Protein AF-A0ABD5GH99-F1 (afdb_monomer)

Solvent-accessible surface area (backbone atoms only — not comparable to full-atom values): 6311 Å² total; per-residue (Å²): 115,36,52,36,40,39,35,44,30,39,68,34,36,49,36,41,77,55,49,28,40,33,39,29,38,34,40,27,30,25,68,88,78,69,45,71,29,64,26,46,31,43,36,43,30,48,23,50,22,44,70,44,68,75,35,46,30,70,76,46,75,52,70,46,61,67,90,61,56,43,76,55,44,51,40,65,29,35,38,22,26,38,32,38,29,86,96,70,20,39,46,53,25,72,18,37,34,46,14,88,56,57,73,44,82,32,75,67,64,88,74,72,88,33,65,56,34,28,22,60,45,27,47,30,38,34,39,112

Mean predicted aligned error: 7.76 Å

Foldseek 3Di:
DWKKKKKKWFQKWDDDAFKIKGWIKMWIATPVVRDIDIWIKIKIATHDADIDHTFMADIDMDDDDPPDDNPNQFFKWKFFFWAQADVHGIATAQWIGGHVDDTGHGHHDPPSVGGRGDHRIMMMGIDD

Structure (mmCIF, N/CA/C/O backbone):
data_AF-A0ABD5GH99-F1
#
_entry.id   AF-A0ABD5GH99-F1
#
loop_
_atom_site.group_PDB
_atom_site.id
_atom_site.type_symbol
_atom_site.label_atom_id
_atom_site.label_alt_id
_atom_site.label_comp_id
_atom_site.label_asym_id
_atom_site.label_entity_id
_atom_site.label_seq_id
_atom_site.pdbx_PDB_ins_code
_atom_site.Cartn_x
_atom_site.Cartn_y
_atom_site.Cartn_z
_atom_site.occupancy
_atom_site.B_iso_or_equiv
_atom_site.auth_seq_id
_atom_site.auth_comp_id
_atom_site.auth_asym_id
_atom_site.auth_atom_id
_atom_site.pdbx_PDB_model_num
ATOM 1 N N . MET A 1 1 ? -18.505 2.420 11.503 1.00 84.88 1 MET A N 1
ATOM 2 C CA . MET A 1 1 ? -17.430 2.645 10.520 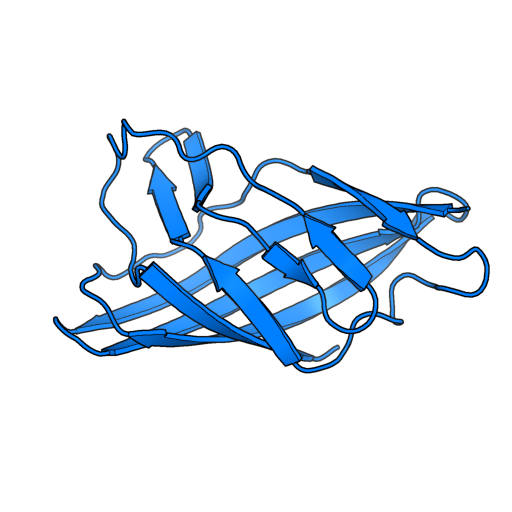1.00 84.88 1 MET A CA 1
ATOM 3 C C . MET A 1 1 ? -16.091 2.635 11.242 1.00 84.88 1 MET A C 1
ATOM 5 O O . MET A 1 1 ? -15.960 3.305 12.265 1.00 84.88 1 MET A O 1
ATOM 9 N N . LYS A 1 2 ? -15.100 1.923 10.696 1.00 90.38 2 LYS A N 1
ATOM 10 C CA . LYS A 1 2 ? -13.760 1.742 11.272 1.00 90.38 2 LYS A CA 1
ATOM 11 C C . LYS A 1 2 ? -12.694 2.408 10.407 1.00 90.38 2 LYS A C 1
ATOM 13 O O . LYS A 1 2 ? -12.806 2.419 9.185 1.00 90.38 2 LYS A O 1
ATOM 18 N N . VAL A 1 3 ? -11.652 2.948 11.041 1.00 91.81 3 VAL A N 1
ATOM 19 C CA . VAL A 1 3 ? -10.508 3.567 10.357 1.00 91.81 3 VAL A CA 1
ATOM 20 C C . VAL A 1 3 ? -9.347 2.578 10.250 1.00 91.81 3 VAL A C 1
ATOM 22 O O . VAL A 1 3 ? -8.997 1.890 11.211 1.00 91.81 3 VAL A O 1
ATOM 25 N N . PHE A 1 4 ? -8.729 2.546 9.075 1.00 92.00 4 PHE A N 1
ATOM 26 C CA . PHE A 1 4 ? -7.546 1.753 8.775 1.00 92.00 4 PHE A CA 1
ATOM 27 C C . PHE A 1 4 ? -6.402 2.661 8.327 1.00 92.00 4 PHE A C 1
ATOM 29 O O . PHE A 1 4 ? -6.610 3.633 7.600 1.00 92.00 4 PHE A O 1
ATOM 36 N N . GLU A 1 5 ? -5.189 2.334 8.759 1.00 91.69 5 GLU A N 1
ATOM 37 C CA . GLU A 1 5 ? -3.940 2.958 8.320 1.00 91.69 5 GLU A CA 1
ATOM 38 C C . GLU A 1 5 ? -3.191 2.006 7.391 1.00 91.69 5 GLU A C 1
ATOM 40 O O . GLU A 1 5 ? -3.030 0.829 7.716 1.00 91.69 5 GLU A O 1
ATOM 45 N N . VAL A 1 6 ? -2.700 2.516 6.261 1.00 87.94 6 VAL A N 1
ATOM 46 C CA . VAL A 1 6 ? -1.908 1.739 5.305 1.00 87.94 6 VAL A CA 1
ATOM 47 C C . VAL A 1 6 ? -0.568 2.402 5.056 1.00 87.94 6 VAL A C 1
ATOM 49 O O . VAL A 1 6 ? -0.489 3.605 4.812 1.00 87.94 6 VAL A O 1
ATOM 52 N N . THR A 1 7 ? 0.480 1.587 5.061 1.00 88.31 7 THR A N 1
ATOM 53 C CA . THR A 1 7 ? 1.821 1.970 4.617 1.00 88.31 7 THR A CA 1
ATOM 54 C C . THR A 1 7 ? 2.295 0.964 3.577 1.00 88.31 7 THR A C 1
ATOM 56 O O . THR A 1 7 ? 2.210 -0.238 3.824 1.00 88.31 7 THR A O 1
ATOM 59 N N . ILE A 1 8 ? 2.801 1.433 2.435 1.00 85.50 8 ILE A N 1
ATOM 60 C CA . ILE A 1 8 ? 3.287 0.578 1.345 1.00 85.50 8 ILE A CA 1
ATOM 61 C C . ILE A 1 8 ? 4.794 0.771 1.183 1.00 85.50 8 ILE A C 1
ATOM 63 O O . ILE A 1 8 ? 5.281 1.897 1.130 1.00 85.50 8 ILE A O 1
ATOM 67 N N . THR A 1 9 ? 5.537 -0.323 1.070 1.00 84.88 9 THR A N 1
ATOM 68 C CA . THR A 1 9 ? 6.983 -0.328 0.839 1.00 84.88 9 THR A CA 1
ATOM 69 C C . THR A 1 9 ? 7.311 -1.136 -0.40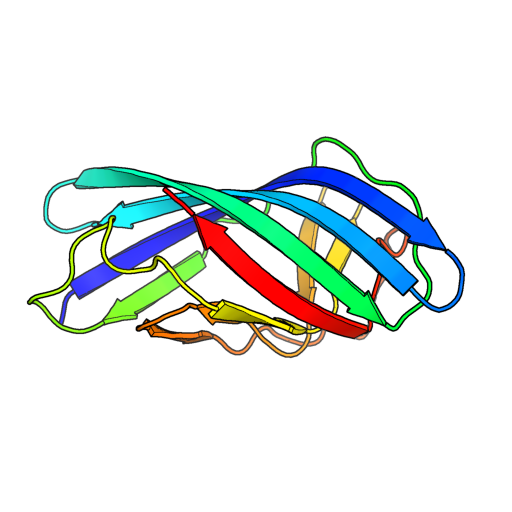6 1.00 84.88 9 THR A C 1
ATOM 71 O O . THR A 1 9 ? 6.905 -2.289 -0.533 1.00 84.88 9 THR A O 1
ATOM 74 N N . VAL A 1 10 ? 8.104 -0.567 -1.308 1.00 77.38 10 VAL A N 1
ATOM 75 C CA . VAL A 1 10 ? 8.620 -1.272 -2.485 1.00 77.38 10 VAL A CA 1
ATOM 76 C C . VAL A 1 10 ? 9.687 -2.272 -2.040 1.00 77.38 10 VAL A C 1
ATOM 78 O O . VAL A 1 10 ? 10.777 -1.882 -1.613 1.00 77.38 10 VAL A O 1
ATOM 81 N N . GLY A 1 11 ? 9.373 -3.565 -2.147 1.00 67.38 11 GLY A N 1
ATOM 82 C CA . GLY A 1 11 ? 10.329 -4.655 -1.944 1.00 67.38 11 GLY A CA 1
ATOM 83 C C . GLY A 1 11 ? 11.265 -4.813 -3.143 1.00 67.38 11 GLY A C 1
ATOM 84 O O . GLY A 1 11 ? 12.460 -5.020 -2.965 1.00 67.38 11 GLY A O 1
ATOM 85 N N . GLY A 1 12 ? 10.735 -4.626 -4.353 1.00 68.00 12 GLY A N 1
ATOM 86 C CA . GLY A 1 12 ? 11.484 -4.522 -5.604 1.00 68.00 12 GLY A CA 1
ATOM 87 C C . GLY A 1 12 ? 10.540 -4.370 -6.797 1.00 68.00 12 GLY A C 1
ATOM 88 O O . GLY A 1 12 ? 9.474 -4.986 -6.821 1.00 68.00 12 GLY A O 1
ATOM 89 N N . ALA A 1 13 ? 10.912 -3.550 -7.778 1.00 65.19 13 ALA A N 1
ATOM 90 C CA . ALA A 1 13 ? 10.151 -3.368 -9.016 1.00 65.19 13 ALA A CA 1
ATOM 91 C C . ALA A 1 13 ? 11.080 -3.408 -10.230 1.00 65.19 13 ALA A C 1
ATOM 93 O O . ALA A 1 13 ? 12.194 -2.884 -10.169 1.00 65.19 13 ALA A O 1
ATOM 94 N N . VAL A 1 14 ? 10.615 -4.009 -11.327 1.00 63.72 14 VAL A N 1
ATOM 95 C CA . VAL A 1 14 ? 11.323 -4.051 -12.612 1.00 63.72 14 VAL A CA 1
ATOM 96 C C . VAL A 1 14 ? 10.330 -3.735 -13.729 1.00 63.72 14 VAL A C 1
ATOM 98 O O . VAL A 1 14 ? 9.264 -4.342 -13.821 1.00 63.72 14 VAL A O 1
ATOM 101 N N . GLY A 1 15 ? 10.683 -2.780 -14.585 1.00 60.47 15 GLY A N 1
ATOM 102 C CA . GLY A 1 15 ? 9.900 -2.401 -15.758 1.00 60.47 15 GLY A CA 1
ATOM 103 C C . GLY A 1 15 ? 10.719 -2.481 -17.041 1.00 60.47 15 GLY A C 1
ATOM 104 O O . GLY A 1 15 ? 11.934 -2.282 -17.038 1.00 60.47 15 GLY A O 1
ATOM 105 N N . HIS A 1 16 ? 10.042 -2.778 -18.145 1.00 57.91 16 HIS A N 1
ATOM 106 C CA . HIS 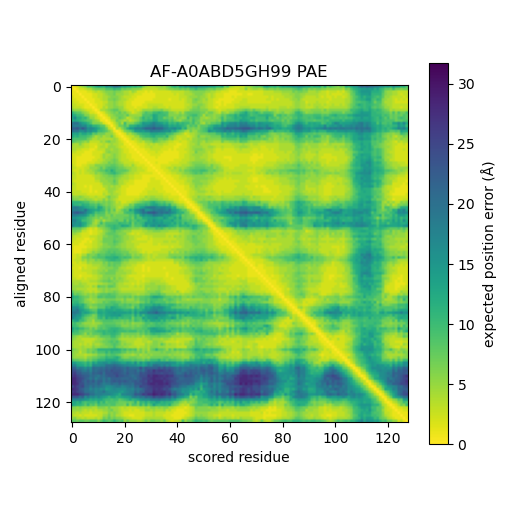A 1 16 ? 10.510 -2.519 -19.505 1.00 57.91 16 HIS A CA 1
ATOM 107 C C . HIS A 1 16 ? 9.456 -1.657 -20.206 1.00 57.91 16 HIS A C 1
ATOM 109 O O . HIS A 1 16 ? 8.304 -1.699 -19.802 1.00 57.91 16 HIS A O 1
ATOM 115 N N . ILE A 1 17 ? 9.840 -0.904 -21.245 1.00 56.31 17 ILE A N 1
ATOM 116 C CA . ILE A 1 17 ? 9.107 0.183 -21.949 1.00 56.31 17 ILE A CA 1
ATOM 117 C C . ILE A 1 17 ? 7.562 0.103 -21.952 1.00 56.31 17 ILE A C 1
ATOM 119 O O . ILE A 1 17 ? 6.899 1.133 -21.929 1.00 56.31 17 ILE A O 1
ATOM 123 N N . ILE A 1 18 ? 6.970 -1.089 -22.006 1.00 59.44 18 ILE A N 1
ATOM 124 C CA . ILE A 1 18 ? 5.519 -1.269 -22.086 1.00 59.44 18 ILE A CA 1
ATOM 125 C C . ILE A 1 18 ? 4.967 -2.134 -20.949 1.00 59.44 18 ILE A C 1
ATOM 127 O O . ILE A 1 18 ? 3.788 -2.014 -20.657 1.00 59.44 18 ILE A O 1
ATOM 131 N N . ILE A 1 19 ? 5.751 -2.993 -20.296 1.00 66.56 19 ILE A N 1
ATOM 132 C CA . ILE A 1 19 ? 5.241 -3.945 -19.296 1.00 66.56 19 ILE A CA 1
ATOM 133 C C . ILE A 1 19 ? 6.194 -3.980 -18.107 1.00 66.56 19 ILE A C 1
ATOM 135 O O . ILE A 1 19 ? 7.407 -4.141 -18.265 1.00 66.56 19 ILE A O 1
ATOM 139 N N . GLY A 1 20 ? 5.632 -3.865 -16.909 1.00 70.38 20 GLY A N 1
ATOM 140 C CA . GLY A 1 20 ? 6.377 -3.932 -15.662 1.00 70.38 20 GLY A CA 1
ATOM 141 C C . GLY A 1 20 ? 5.680 -4.787 -14.619 1.00 70.38 20 GLY A C 1
ATOM 142 O O . GLY A 1 20 ? 4.470 -5.026 -14.673 1.00 70.38 20 GLY A O 1
ATOM 143 N N . GLY A 1 21 ? 6.472 -5.245 -13.658 1.00 73.88 21 GLY A N 1
ATOM 144 C CA . GLY A 1 21 ? 5.990 -5.964 -12.495 1.00 73.88 21 GLY A CA 1
ATOM 145 C C . GLY A 1 21 ? 6.782 -5.602 -11.246 1.00 73.88 21 GLY A C 1
ATOM 146 O O . GLY A 1 21 ? 7.923 -5.139 -11.306 1.00 73.88 21 GLY A O 1
ATOM 147 N N . GLY A 1 22 ? 6.168 -5.806 -10.090 1.00 78.50 22 GLY A N 1
ATOM 148 C CA . GLY A 1 22 ? 6.793 -5.482 -8.816 1.00 78.50 22 GLY A CA 1
ATOM 149 C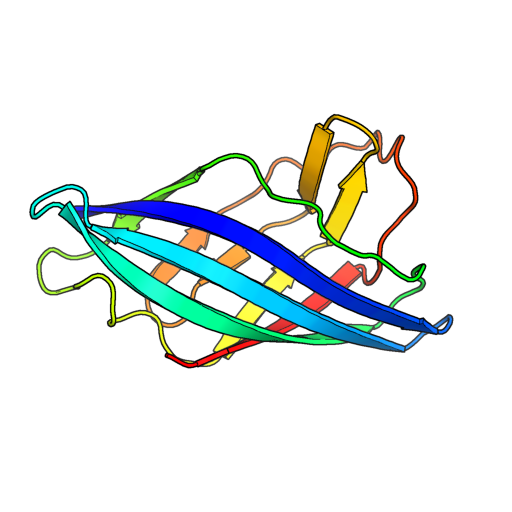 C . GLY A 1 22 ? 6.184 -6.247 -7.657 1.00 78.50 22 GLY A C 1
ATOM 150 O O . GLY A 1 22 ? 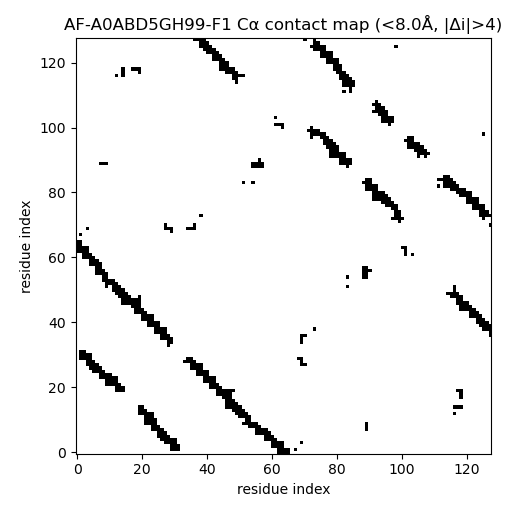5.063 -6.750 -7.740 1.00 78.50 22 GLY A O 1
ATOM 151 N N . ILE A 1 23 ? 6.955 -6.335 -6.579 1.00 82.25 23 ILE A N 1
ATOM 152 C CA . ILE A 1 23 ? 6.527 -6.911 -5.309 1.00 82.25 23 ILE A CA 1
ATOM 153 C C . ILE A 1 23 ? 6.681 -5.844 -4.240 1.00 82.25 23 ILE A C 1
ATOM 155 O O . ILE A 1 23 ? 7.791 -5.373 -3.956 1.00 82.25 23 ILE A O 1
ATOM 159 N N . PHE A 1 24 ? 5.555 -5.425 -3.676 1.00 85.31 24 PHE A N 1
ATOM 160 C CA . PHE A 1 24 ? 5.500 -4.446 -2.598 1.00 85.31 24 PHE A CA 1
ATOM 161 C C . PHE A 1 24 ? 5.002 -5.132 -1.327 1.00 85.31 24 PHE A C 1
ATOM 163 O O . PHE A 1 24 ? 4.355 -6.174 -1.379 1.00 85.31 24 PHE A O 1
ATOM 170 N N . ASN A 1 25 ? 5.275 -4.525 -0.182 1.00 88.69 25 ASN A N 1
ATOM 171 C CA . ASN A 1 25 ? 4.710 -4.917 1.098 1.00 88.69 25 ASN A CA 1
ATOM 172 C C . ASN A 1 25 ? 3.733 -3.832 1.539 1.00 88.69 25 ASN A C 1
ATOM 174 O O . ASN A 1 25 ? 4.096 -2.658 1.528 1.00 88.69 25 ASN A O 1
ATOM 178 N N . ALA A 1 26 ? 2.529 -4.205 1.956 1.00 89.19 26 ALA A N 1
ATOM 179 C CA . ALA A 1 26 ? 1.585 -3.283 2.569 1.00 89.19 26 ALA A CA 1
ATOM 180 C C . ALA A 1 26 ? 1.298 -3.682 4.010 1.00 89.19 26 ALA A C 1
ATOM 182 O O . ALA A 1 26 ? 0.983 -4.827 4.318 1.00 89.19 26 ALA A O 1
ATOM 183 N N . LYS A 1 27 ? 1.392 -2.708 4.906 1.00 93.19 27 LYS A N 1
ATOM 184 C CA . LYS A 1 27 ? 1.020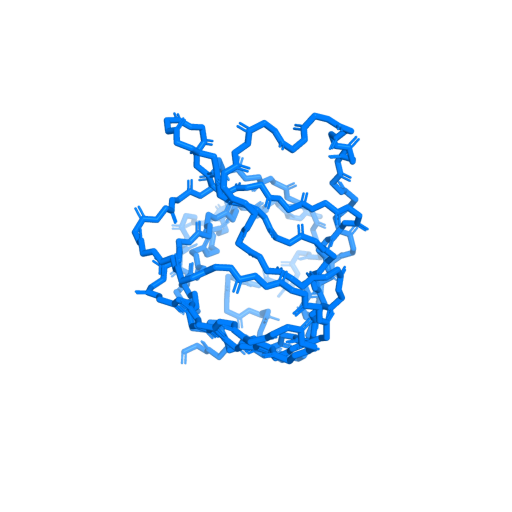 -2.843 6.307 1.00 93.19 27 LYS A CA 1
ATOM 185 C C . LYS A 1 27 ? -0.346 -2.208 6.488 1.00 93.19 27 LYS A C 1
ATOM 187 O O . LYS A 1 27 ? -0.445 -0.993 6.359 1.00 93.19 27 LYS A O 1
ATOM 192 N N . VAL A 1 28 ? -1.362 -3.007 6.805 1.00 92.94 28 VAL A N 1
ATOM 193 C CA . VAL A 1 28 ? -2.707 -2.516 7.133 1.00 92.94 28 VAL A CA 1
ATOM 194 C C . VAL A 1 28 ? -2.910 -2.626 8.634 1.00 92.94 28 VAL A C 1
ATOM 196 O O . VAL A 1 28 ? -2.843 -3.717 9.202 1.00 92.94 28 VAL A O 1
ATOM 199 N N . ARG A 1 29 ? -3.154 -1.494 9.286 1.00 95.69 29 ARG A N 1
ATOM 200 C CA . ARG A 1 29 ? -3.414 -1.407 10.719 1.00 95.69 29 ARG A CA 1
ATOM 201 C C . ARG A 1 29 ? -4.853 -0.987 10.955 1.00 95.69 29 ARG A C 1
ATOM 203 O O . ARG A 1 29 ? -5.291 0.057 10.486 1.00 95.69 29 ARG A O 1
ATOM 210 N N . ASP A 1 30 ? -5.553 -1.793 11.731 1.00 94.69 30 ASP A N 1
ATOM 211 C CA . ASP A 1 30 ? -6.850 -1.469 12.300 1.00 94.69 30 ASP A CA 1
ATOM 212 C C . ASP A 1 30 ? -6.645 -0.547 13.510 1.00 94.69 30 ASP A C 1
ATOM 214 O O . ASP A 1 30 ? -6.001 -0.922 14.495 1.00 94.69 30 ASP A O 1
ATOM 218 N N . THR A 1 31 ? -7.151 0.688 13.440 1.00 93.06 31 THR A N 1
ATOM 219 C CA . THR A 1 31 ? -6.906 1.666 14.508 1.00 93.06 31 THR A CA 1
ATOM 220 C C . THR A 1 31 ? -7.755 1.417 15.751 1.00 93.06 31 THR A C 1
ATOM 222 O O . THR A 1 31 ? -7.450 1.987 16.795 1.00 93.06 31 THR A O 1
ATOM 225 N N . SER A 1 32 ? -8.811 0.597 15.677 1.00 92.00 32 SER A N 1
ATOM 226 C CA . SER A 1 32 ? -9.718 0.387 16.813 1.00 92.00 32 SER A CA 1
ATOM 227 C C . SER A 1 32 ? -9.173 -0.625 17.821 1.00 92.00 32 SER A C 1
ATOM 229 O O . SER A 1 32 ? -9.467 -0.529 19.008 1.00 92.00 32 SER A O 1
ATOM 231 N N . ASN A 1 33 ? -8.404 -1.609 17.354 1.00 92.19 33 ASN A N 1
ATOM 232 C CA . ASN A 1 33 ? -7.832 -2.683 18.179 1.00 92.19 33 ASN A CA 1
ATOM 233 C C . ASN A 1 33 ? -6.307 -2.799 18.037 1.00 92.19 33 ASN A C 1
ATOM 235 O O . ASN A 1 33 ? -5.696 -3.687 18.628 1.00 92.19 33 ASN A O 1
ATOM 239 N N . ASN A 1 34 ? -5.694 -1.909 17.254 1.00 91.69 34 ASN A N 1
ATOM 240 C CA . ASN A 1 34 ? -4.261 -1.855 16.995 1.00 91.69 34 ASN A CA 1
ATOM 241 C C . ASN A 1 34 ? -3.678 -3.092 16.281 1.00 91.69 34 ASN A C 1
ATOM 243 O O . ASN A 1 34 ? -2.454 -3.235 16.188 1.00 91.69 34 ASN A O 1
ATOM 247 N N . ARG A 1 35 ? -4.525 -3.990 15.764 1.00 94.88 35 ARG A N 1
ATOM 248 C CA . ARG A 1 35 ? -4.082 -5.180 15.040 1.00 94.88 35 ARG A CA 1
ATOM 249 C C . ARG A 1 35 ? -3.533 -4.774 13.679 1.00 94.88 35 ARG A C 1
ATOM 251 O O . ARG A 1 35 ? -4.065 -3.899 12.999 1.00 94.88 35 ARG A O 1
ATOM 258 N N . THR A 1 36 ? -2.431 -5.405 13.301 1.00 95.56 36 THR A N 1
ATOM 259 C CA . THR A 1 36 ? -1.759 -5.159 12.029 1.00 95.56 36 THR A CA 1
ATOM 260 C C . THR A 1 36 ? -1.691 -6.451 11.236 1.00 95.56 36 THR A C 1
ATOM 262 O O . THR A 1 36 ? -1.318 -7.487 11.784 1.00 95.56 36 THR A O 1
ATOM 265 N N . SER A 1 37 ? -1.979 -6.353 9.944 1.00 96.19 37 SER A N 1
ATOM 266 C CA . SER A 1 37 ? -1.747 -7.402 8.959 1.00 96.19 37 SER A CA 1
ATOM 267 C C . SER A 1 37 ? -0.729 -6.921 7.930 1.00 96.19 37 SER A C 1
ATOM 269 O O . SER A 1 37 ? -0.725 -5.746 7.546 1.00 96.19 37 SER A O 1
ATOM 271 N N . LEU A 1 38 ? 0.157 -7.820 7.514 1.00 95.38 38 LEU A N 1
ATOM 272 C CA . LEU A 1 38 ? 1.147 -7.572 6.473 1.00 95.38 38 LEU A CA 1
ATOM 273 C C . LEU A 1 38 ? 0.689 -8.294 5.214 1.00 95.38 38 LEU A C 1
ATOM 275 O O . LEU A 1 38 ? 0.335 -9.460 5.284 1.00 95.38 38 LEU A O 1
ATOM 279 N N . TYR A 1 39 ? 0.699 -7.589 4.094 1.00 91.50 39 TYR A N 1
ATOM 280 C CA . TYR A 1 39 ? 0.344 -8.123 2.792 1.00 91.50 39 TYR A CA 1
ATOM 281 C C . TYR A 1 39 ? 1.541 -8.036 1.864 1.00 91.50 39 TYR A C 1
ATOM 283 O O . TYR A 1 39 ? 2.235 -7.016 1.825 1.00 91.50 39 TYR A O 1
ATOM 291 N N . THR A 1 40 ? 1.714 -9.067 1.051 1.00 92.31 40 THR A N 1
ATOM 292 C CA . THR A 1 40 ? 2.516 -9.004 -0.165 1.00 92.31 40 THR A CA 1
ATOM 293 C C . THR A 1 40 ? 1.614 -8.562 -1.314 1.00 92.31 40 THR A C 1
ATOM 295 O O . THR A 1 40 ? 0.600 -9.197 -1.608 1.00 92.31 40 THR A O 1
ATOM 298 N N . ILE A 1 41 ? 1.978 -7.466 -1.973 1.00 88.06 41 ILE A N 1
ATOM 299 C CA . ILE A 1 41 ? 1.293 -6.962 -3.159 1.00 88.06 41 ILE A CA 1
ATOM 300 C C . ILE A 1 41 ? 2.105 -7.349 -4.387 1.00 88.06 41 ILE A C 1
ATOM 302 O O . ILE A 1 41 ? 3.198 -6.828 -4.615 1.00 88.06 41 ILE A O 1
ATOM 306 N N . TYR A 1 42 ? 1.533 -8.219 -5.210 1.00 86.44 42 TYR A N 1
ATOM 307 C CA . TYR A 1 42 ? 2.035 -8.494 -6.550 1.00 86.44 42 TYR A CA 1
ATOM 308 C C . TYR A 1 42 ? 1.425 -7.502 -7.524 1.00 86.44 42 TYR A C 1
ATOM 310 O O . TYR A 1 42 ? 0.205 -7.329 -7.552 1.00 86.44 42 TYR A O 1
ATOM 318 N N . MET A 1 43 ? 2.264 -6.871 -8.331 1.00 81.88 43 MET A N 1
ATOM 319 C CA . MET A 1 43 ? 1.842 -5.893 -9.320 1.00 81.88 43 MET A CA 1
ATOM 320 C C . MET A 1 43 ? 2.239 -6.336 -10.713 1.00 81.88 43 MET A C 1
ATOM 322 O O . MET A 1 43 ? 3.366 -6.785 -10.929 1.00 81.88 43 MET A O 1
ATOM 326 N N . ALA A 1 44 ? 1.321 -6.144 -11.651 1.00 80.62 44 ALA A N 1
ATOM 327 C CA . ALA A 1 44 ? 1.585 -6.234 -13.074 1.00 80.62 44 ALA A CA 1
ATOM 328 C C . ALA A 1 44 ? 0.831 -5.110 -13.784 1.00 80.62 44 ALA A C 1
ATOM 330 O O . ALA A 1 44 ? -0.335 -4.840 -13.475 1.00 80.62 44 ALA A O 1
ATOM 331 N N . GLY A 1 45 ? 1.467 -4.465 -14.753 1.00 74.88 45 GLY A N 1
ATOM 332 C CA . GLY A 1 45 ? 0.779 -3.455 -15.540 1.00 74.88 45 GLY A CA 1
ATOM 333 C C . GLY A 1 45 ? 1.562 -2.951 -16.741 1.00 74.88 45 GLY A C 1
ATOM 334 O O . GLY A 1 45 ? 2.666 -3.418 -17.029 1.00 74.88 45 GLY A O 1
ATOM 335 N N . ILE A 1 46 ? 0.935 -2.011 -17.453 1.00 68.00 46 ILE A N 1
ATOM 336 C CA . ILE A 1 46 ? 1.427 -1.454 -18.719 1.00 68.00 46 ILE A CA 1
ATOM 337 C C . ILE A 1 46 ? 1.964 -0.015 -18.574 1.00 68.00 46 ILE A C 1
ATOM 339 O O . ILE A 1 46 ? 1.255 0.882 -18.108 1.00 68.00 46 ILE A O 1
ATOM 343 N N . GLY A 1 47 ? 3.223 0.199 -18.962 1.00 62.75 47 GLY A N 1
ATOM 344 C CA . GLY A 1 47 ? 3.897 1.499 -19.030 1.00 62.75 47 GLY A CA 1
ATOM 345 C C . GLY A 1 47 ? 5.421 1.408 -18.894 1.00 62.75 47 GLY A C 1
ATOM 346 O O . GLY A 1 47 ? 5.970 0.344 -18.616 1.00 62.75 47 GLY A O 1
ATOM 347 N N . VAL A 1 48 ? 6.100 2.538 -19.098 1.00 53.81 48 VAL A N 1
ATOM 348 C CA . VAL A 1 48 ? 7.557 2.655 -18.945 1.00 53.81 48 VAL A CA 1
ATOM 349 C C . VAL A 1 48 ? 7.877 2.769 -17.463 1.00 53.81 48 VAL A C 1
ATOM 351 O O . VAL A 1 48 ? 7.289 3.609 -16.785 1.00 53.81 48 VAL A O 1
ATOM 354 N N . GLY A 1 49 ? 8.852 2.016 -16.965 1.00 58.09 49 GLY A N 1
ATOM 355 C CA . GLY A 1 49 ? 9.501 2.455 -15.743 1.00 58.09 49 GLY A CA 1
ATOM 356 C C . GLY A 1 49 ? 10.782 1.773 -15.380 1.00 58.09 49 GLY A C 1
ATOM 357 O O . GLY A 1 49 ? 11.178 0.744 -15.928 1.00 58.09 49 GLY A O 1
ATOM 358 N N . LEU A 1 50 ? 11.442 2.450 -14.455 1.00 57.22 50 LEU A N 1
ATOM 359 C CA . LEU A 1 50 ? 12.793 2.162 -14.043 1.00 57.22 50 LEU A CA 1
ATOM 360 C C . LEU A 1 50 ? 12.784 1.219 -12.834 1.00 57.22 50 LEU A C 1
ATOM 362 O O . LEU A 1 50 ? 11.819 1.199 -12.063 1.00 57.22 50 LEU A O 1
ATOM 366 N N . PRO A 1 51 ? 13.837 0.404 -12.661 1.00 60.34 51 PRO A N 1
ATOM 367 C CA . PRO A 1 51 ? 13.973 -0.430 -11.481 1.00 60.34 51 PRO A CA 1
ATOM 368 C C . PRO A 1 51 ? 13.972 0.398 -10.197 1.00 60.34 51 PRO A C 1
ATOM 370 O O . PRO A 1 51 ? 14.556 1.480 -10.134 1.00 60.34 51 PRO A O 1
ATOM 373 N N . ALA A 1 52 ? 13.358 -0.153 -9.157 1.00 64.12 52 ALA A N 1
ATOM 374 C CA . ALA A 1 52 ? 13.203 0.515 -7.875 1.00 64.12 52 ALA A CA 1
ATOM 375 C C . ALA A 1 52 ? 13.423 -0.412 -6.706 1.00 64.12 52 ALA A C 1
ATOM 377 O O . ALA A 1 52 ? 13.062 -1.592 -6.753 1.00 64.12 52 ALA A O 1
ATOM 378 N N . PHE A 1 53 ? 13.923 0.157 -5.616 1.00 65.38 53 PHE A N 1
ATOM 379 C CA . PHE A 1 53 ? 14.171 -0.596 -4.405 1.00 65.38 53 PHE A CA 1
ATOM 380 C C . PHE A 1 53 ? 14.033 0.283 -3.161 1.00 65.38 53 PHE A C 1
ATOM 382 O O . PHE A 1 53 ? 14.530 1.406 -3.137 1.00 65.38 53 PHE A O 1
ATOM 389 N N . ARG A 1 54 ? 13.396 -0.260 -2.113 1.00 62.97 54 ARG A N 1
ATOM 390 C CA . ARG A 1 54 ? 13.387 0.285 -0.742 1.00 62.97 54 ARG A CA 1
ATOM 391 C C . ARG A 1 54 ? 12.877 1.724 -0.593 1.00 62.97 54 ARG A C 1
ATOM 393 O O . ARG A 1 54 ? 13.450 2.514 0.153 1.00 62.97 54 ARG A O 1
ATOM 400 N N . ALA A 1 55 ? 11.753 2.039 -1.226 1.00 71.06 55 ALA A N 1
ATOM 401 C CA . ALA A 1 55 ? 11.002 3.257 -0.933 1.00 71.06 55 ALA A CA 1
ATOM 402 C C . ALA A 1 55 ? 9.720 2.928 -0.165 1.00 71.06 55 ALA A C 1
ATOM 404 O O . ALA A 1 55 ? 9.043 1.953 -0.483 1.00 71.06 55 ALA A O 1
ATOM 405 N N . THR A 1 56 ? 9.383 3.750 0.827 1.00 78.19 56 THR A N 1
ATOM 406 C CA . THR A 1 56 ? 8.170 3.608 1.646 1.00 78.19 56 THR A CA 1
ATOM 407 C C . THR A 1 56 ? 7.267 4.817 1.426 1.00 78.19 56 THR A C 1
ATOM 409 O O . THR A 1 56 ? 7.756 5.940 1.319 1.00 78.19 56 THR A O 1
ATOM 412 N N . SER A 1 57 ? 5.960 4.593 1.314 1.00 75.56 57 SER A N 1
ATOM 413 C CA . SER A 1 57 ? 4.955 5.650 1.213 1.00 75.56 57 SER A CA 1
ATOM 414 C C . SER A 1 57 ? 4.767 6.362 2.552 1.00 75.56 57 SER A C 1
ATOM 416 O O . SER A 1 57 ? 5.062 5.817 3.618 1.00 75.56 57 SER A O 1
ATOM 418 N N . SER A 1 58 ? 4.168 7.550 2.522 1.00 77.19 58 SER A N 1
ATOM 419 C CA . SER A 1 58 ? 3.506 8.068 3.718 1.00 77.19 58 SER A CA 1
ATOM 420 C C . SER A 1 58 ? 2.363 7.134 4.141 1.00 77.19 58 SER A C 1
ATOM 422 O O . SER A 1 58 ? 1.811 6.378 3.331 1.00 77.19 58 SER A O 1
ATOM 424 N N . THR A 1 59 ? 2.013 7.164 5.426 1.00 83.06 59 THR A N 1
ATOM 425 C CA . THR A 1 59 ? 0.825 6.462 5.914 1.00 83.06 59 THR A CA 1
ATOM 426 C C . THR A 1 59 ? -0.417 7.210 5.459 1.00 83.06 59 THR A C 1
ATOM 428 O O . THR A 1 59 ? -0.571 8.395 5.759 1.00 83.06 59 THR A O 1
ATOM 431 N N . PHE A 1 60 ? -1.325 6.515 4.785 1.00 82.75 60 PHE A N 1
ATOM 432 C CA . PHE A 1 60 ? -2.639 7.046 4.435 1.00 82.75 60 PHE A CA 1
ATOM 433 C C . PHE A 1 60 ? -3.740 6.311 5.197 1.00 82.75 60 PHE A C 1
ATOM 435 O O . PHE A 1 60 ? -3.542 5.205 5.703 1.00 82.75 60 PHE A O 1
ATOM 442 N N . ARG A 1 61 ? -4.900 6.961 5.319 1.00 87.38 61 ARG A N 1
ATOM 443 C CA . ARG A 1 61 ? -6.043 6.469 6.093 1.00 87.38 61 ARG A CA 1
ATOM 444 C C . ARG A 1 61 ? -7.260 6.287 5.207 1.00 87.38 61 ARG A C 1
ATOM 446 O O . ARG A 1 61 ? -7.502 7.105 4.324 1.00 87.38 61 ARG A O 1
ATOM 453 N N . PHE A 1 62 ? -8.040 5.254 5.490 1.00 87.06 62 PHE A N 1
ATOM 454 C CA . PHE A 1 62 ? -9.361 5.069 4.901 1.00 87.06 62 PHE A CA 1
ATOM 455 C C . PHE A 1 62 ? -10.350 4.529 5.930 1.00 87.06 62 PHE A C 1
ATOM 457 O O . PHE A 1 62 ? -9.961 4.073 7.007 1.00 87.06 62 PHE A O 1
ATOM 464 N N . THR A 1 63 ? -11.633 4.611 5.597 1.00 89.19 63 THR A N 1
ATOM 465 C CA . THR A 1 63 ? -12.728 4.143 6.444 1.00 89.19 63 THR A CA 1
ATOM 466 C C . THR A 1 63 ? -13.489 3.033 5.734 1.00 89.19 63 THR A C 1
ATOM 468 O O . THR A 1 63 ? -13.713 3.126 4.529 1.00 89.19 63 THR A O 1
ATOM 471 N N . ASP A 1 64 ? -13.866 1.998 6.480 1.00 90.69 64 ASP A N 1
ATOM 472 C CA . ASP A 1 64 ? -14.622 0.845 5.981 1.00 90.69 64 ASP A CA 1
ATOM 473 C C . ASP A 1 64 ? -15.629 0.343 7.038 1.00 90.69 64 ASP A C 1
ATOM 475 O O . ASP A 1 64 ? -15.761 0.923 8.127 1.00 90.69 64 ASP A O 1
ATOM 479 N N . ASP A 1 65 ? -16.353 -0.724 6.712 1.00 89.31 65 ASP A N 1
ATOM 480 C CA . ASP A 1 65 ? -17.356 -1.352 7.569 1.00 89.31 65 ASP A CA 1
ATOM 481 C C . ASP A 1 65 ? -16.763 -1.880 8.888 1.00 89.31 65 ASP A C 1
ATOM 483 O O . ASP A 1 65 ? -15.631 -2.360 8.954 1.00 89.31 65 ASP A O 1
ATOM 487 N N . ASP A 1 66 ? -17.559 -1.849 9.963 1.00 88.12 66 ASP A N 1
ATOM 488 C CA . ASP A 1 66 ? -17.114 -2.283 11.302 1.00 88.12 66 ASP A CA 1
ATOM 489 C C . ASP A 1 66 ? -16.829 -3.784 11.398 1.00 88.12 66 ASP A C 1
ATOM 491 O O . ASP A 1 66 ? -16.074 -4.219 12.269 1.00 88.12 66 ASP A O 1
ATOM 495 N N . SER A 1 67 ? -17.420 -4.575 10.500 1.00 89.88 67 SER A N 1
ATOM 496 C CA . SER A 1 67 ? -17.187 -6.016 10.400 1.00 89.88 67 SER A CA 1
ATOM 497 C C . SER A 1 67 ? -15.811 -6.358 9.822 1.00 89.88 67 SER A C 1
ATOM 499 O O . SER A 1 67 ? -15.378 -7.504 9.940 1.00 89.88 67 SER A O 1
ATOM 501 N N . LYS A 1 68 ? -15.112 -5.390 9.215 1.00 91.75 68 LYS A N 1
ATOM 502 C CA . LYS A 1 68 ? -13.785 -5.586 8.630 1.00 91.75 68 LYS A CA 1
ATOM 503 C C . LYS A 1 68 ? -12.692 -5.578 9.701 1.00 91.75 68 LYS A C 1
ATOM 505 O O . LYS A 1 68 ? -12.719 -4.829 10.687 1.00 91.75 68 LYS A O 1
ATOM 510 N N . SER A 1 69 ? -11.680 -6.396 9.460 1.00 92.69 69 SER A N 1
ATOM 511 C CA . SER A 1 69 ? -10.436 -6.500 10.223 1.00 92.69 69 SER A CA 1
ATOM 512 C C . SER A 1 69 ? -9.234 -6.232 9.319 1.00 92.69 69 SER A C 1
ATOM 514 O O . SER A 1 69 ? -9.357 -6.146 8.099 1.00 92.69 69 SER A O 1
ATOM 516 N N . SER A 1 70 ? -8.044 -6.091 9.906 1.00 92.81 70 SER A N 1
ATOM 517 C CA . SER A 1 70 ? -6.825 -5.795 9.144 1.00 92.81 70 SER A CA 1
ATOM 518 C C . SER A 1 70 ? -6.483 -6.845 8.075 1.00 92.81 70 SER A C 1
ATOM 520 O O . SER A 1 70 ? -5.785 -6.511 7.127 1.00 92.81 70 SER A O 1
ATOM 522 N N . ASP A 1 71 ? -6.964 -8.087 8.195 1.00 94.44 71 ASP A N 1
ATOM 523 C CA . ASP A 1 71 ? -6.804 -9.214 7.253 1.00 94.44 71 ASP A CA 1
ATOM 524 C C . ASP A 1 71 ? -7.941 -9.327 6.203 1.00 94.44 71 ASP A C 1
ATOM 526 O O . ASP A 1 71 ? -7.942 -10.239 5.386 1.00 94.44 71 ASP A O 1
ATOM 530 N N . SER A 1 72 ? -8.897 -8.389 6.169 1.00 93.81 72 SER A N 1
ATOM 531 C CA . SER A 1 72 ? -10.062 -8.448 5.264 1.00 93.81 72 SER A CA 1
ATOM 532 C C . SER A 1 72 ? -9.817 -7.966 3.822 1.00 93.81 72 SER A C 1
ATOM 534 O O . SER A 1 72 ? -10.763 -7.923 3.031 1.00 93.81 72 SER A O 1
ATOM 536 N N . PHE A 1 73 ? -8.591 -7.568 3.475 1.00 92.00 73 PHE A N 1
ATOM 537 C CA . PHE A 1 73 ? -8.274 -6.850 2.231 1.00 92.00 73 PHE A CA 1
ATOM 538 C C . PHE A 1 73 ? -7.464 -7.687 1.229 1.00 92.00 73 PHE A C 1
ATOM 540 O O . PHE A 1 73 ? -6.821 -7.144 0.331 1.00 92.00 73 PHE A O 1
ATOM 547 N N . GLU A 1 74 ? -7.492 -9.015 1.362 1.00 92.12 74 GLU A N 1
ATOM 548 C CA . GLU A 1 74 ? -6.950 -9.919 0.346 1.00 92.12 74 GLU A CA 1
ATOM 549 C C . GLU A 1 74 ? -7.757 -9.847 -0.955 1.00 92.12 74 GLU A C 1
ATOM 551 O O . GLU A 1 74 ? -8.981 -9.697 -0.946 1.00 92.12 74 GLU A O 1
ATOM 556 N N . GLY A 1 75 ? -7.077 -10.011 -2.091 1.00 91.19 75 GLY A N 1
ATOM 557 C CA . GLY A 1 75 ? -7.720 -10.123 -3.399 1.00 91.19 75 GLY A CA 1
ATOM 558 C C . GLY A 1 75 ? -7.124 -9.210 -4.462 1.00 91.19 75 GLY A C 1
ATOM 559 O O . GLY A 1 75 ? -5.971 -8.787 -4.373 1.00 91.19 75 GLY A O 1
ATOM 560 N N . TYR A 1 76 ? -7.913 -8.940 -5.502 1.00 88.62 76 TYR A N 1
ATOM 561 C CA . TYR A 1 76 ? -7.497 -8.116 -6.634 1.00 88.62 76 TYR A CA 1
ATOM 562 C C . TYR A 1 76 ? -7.902 -6.655 -6.453 1.00 88.62 76 TYR A C 1
ATOM 564 O O . TYR A 1 76 ? -9.030 -6.344 -6.070 1.00 88.62 76 TYR A O 1
ATOM 572 N N . GLY A 1 77 ? -6.966 -5.764 -6.750 1.00 87.81 77 GLY A N 1
ATOM 573 C CA . GLY A 1 77 ? -7.122 -4.320 -6.659 1.00 87.81 77 GLY A CA 1
ATOM 574 C C . GLY A 1 77 ? -6.445 -3.616 -7.827 1.00 87.81 77 GLY A C 1
ATOM 575 O O . GLY A 1 77 ? -5.951 -4.249 -8.763 1.00 87.81 77 GLY A O 1
ATOM 576 N N . TYR A 1 78 ? -6.358 -2.296 -7.743 1.00 84.69 78 TYR A N 1
ATOM 577 C CA . TYR A 1 78 ? -5.756 -1.462 -8.780 1.00 84.69 78 TYR A CA 1
ATOM 578 C C . TYR A 1 78 ? -4.924 -0.340 -8.160 1.00 84.69 78 TYR A C 1
ATOM 580 O O . TYR A 1 78 ? -5.309 0.216 -7.134 1.00 84.69 78 TYR A O 1
ATOM 588 N N . MET A 1 79 ? -3.808 0.012 -8.793 1.00 80.25 79 MET A N 1
ATOM 589 C CA . MET A 1 79 ? -3.045 1.217 -8.468 1.00 80.25 79 MET A CA 1
ATOM 590 C C . MET A 1 79 ? -2.761 2.002 -9.746 1.00 80.25 79 MET A C 1
ATOM 592 O O . MET A 1 79 ? -2.110 1.499 -10.667 1.00 80.25 79 MET A O 1
ATOM 596 N N . GLY A 1 80 ? -3.255 3.235 -9.796 1.00 73.56 80 GLY A N 1
ATOM 597 C CA . GLY A 1 80 ? -2.874 4.193 -10.823 1.00 73.56 80 GLY A CA 1
ATOM 598 C C . GLY A 1 80 ? -1.482 4.733 -10.526 1.00 73.56 80 GLY A C 1
ATOM 599 O O . GLY A 1 80 ? -1.184 4.995 -9.364 1.00 73.56 80 GLY A O 1
ATOM 600 N N . GLY A 1 81 ? -0.659 4.870 -11.568 1.00 70.50 81 GLY A N 1
ATOM 601 C CA . GLY A 1 81 ? 0.644 5.549 -11.581 1.00 70.50 81 GLY A CA 1
ATOM 602 C C . GLY A 1 81 ? 1.455 5.468 -10.288 1.00 70.50 81 GLY A C 1
ATOM 603 O O . GLY A 1 81 ? 1.264 6.286 -9.395 1.00 70.50 81 GLY A O 1
ATOM 604 N N . VAL A 1 82 ? 2.400 4.538 -10.182 1.00 70.06 82 VAL A N 1
ATOM 605 C CA . VAL A 1 82 ? 3.333 4.536 -9.048 1.00 70.06 82 VAL A CA 1
ATOM 606 C C . VAL A 1 82 ? 4.597 5.288 -9.450 1.00 70.06 82 VAL A C 1
ATOM 608 O O . VAL A 1 82 ? 5.134 5.091 -10.532 1.00 70.06 82 VAL A O 1
ATOM 611 N N . SER A 1 83 ? 5.081 6.169 -8.586 1.00 67.38 83 SER A N 1
ATOM 612 C CA . SER A 1 83 ? 6.383 6.805 -8.745 1.00 67.38 83 SER A CA 1
ATOM 613 C C . SER A 1 83 ? 7.136 6.765 -7.428 1.00 67.38 83 SER A C 1
ATOM 615 O O . SER A 1 83 ? 6.553 6.694 -6.344 1.00 67.38 83 SER A O 1
ATOM 617 N N . VAL A 1 84 ? 8.460 6.771 -7.507 1.00 64.88 84 VAL A N 1
ATOM 618 C CA . VAL A 1 84 ? 9.296 6.908 -6.320 1.00 64.88 84 VAL A CA 1
ATOM 619 C C . VAL A 1 84 ? 10.108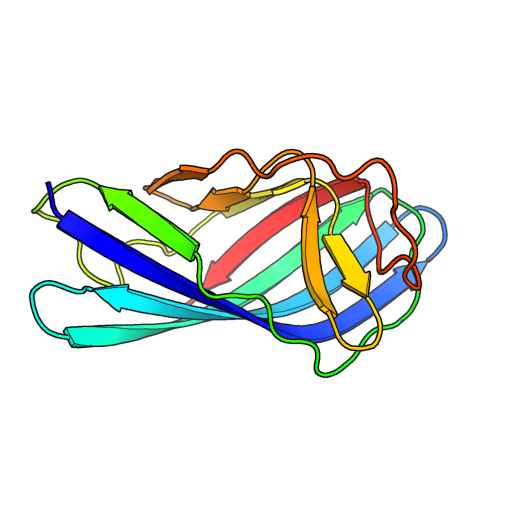 8.167 -6.482 1.00 64.88 84 VAL A C 1
ATOM 621 O O . VAL A 1 84 ? 10.845 8.355 -7.447 1.00 64.88 84 VAL A O 1
ATOM 624 N N . GLU A 1 85 ? 10.000 9.023 -5.486 1.00 60.19 85 GLU A N 1
ATOM 625 C CA . GLU A 1 85 ? 10.769 10.244 -5.424 1.00 60.19 85 GLU A CA 1
ATOM 626 C C . GLU A 1 85 ? 11.902 10.079 -4.421 1.00 60.19 85 GLU A C 1
ATOM 628 O O . GLU A 1 85 ? 11.702 9.656 -3.275 1.00 60.19 85 GLU A O 1
ATOM 633 N N . ALA A 1 86 ? 13.112 10.434 -4.851 1.00 56.00 86 ALA A N 1
ATOM 634 C CA . ALA A 1 86 ? 14.264 10.477 -3.969 1.00 56.00 86 ALA A CA 1
ATOM 635 C C . ALA A 1 86 ? 13.963 11.420 -2.790 1.00 56.00 86 ALA A C 1
ATOM 637 O O . ALA A 1 86 ? 13.675 12.597 -2.980 1.00 56.00 86 ALA A O 1
ATOM 638 N N . GLY A 1 87 ? 13.987 10.886 -1.567 1.00 53.59 87 GLY A N 1
ATOM 639 C CA . GLY A 1 87 ? 13.712 11.643 -0.340 1.00 53.59 87 GLY A CA 1
ATOM 640 C C . GLY A 1 87 ? 12.231 11.869 0.002 1.00 53.59 87 GLY A C 1
ATOM 641 O O . GLY A 1 87 ? 11.949 12.185 1.154 1.00 53.59 87 GLY A O 1
ATOM 642 N N . ALA A 1 88 ? 11.291 11.656 -0.927 1.00 60.38 88 ALA A N 1
ATOM 643 C CA . ALA A 1 88 ? 9.848 11.817 -0.683 1.00 60.38 88 ALA A CA 1
ATOM 644 C C . ALA A 1 88 ? 9.053 10.494 -0.691 1.00 60.38 88 ALA A C 1
ATOM 646 O O . ALA A 1 88 ? 7.880 10.477 -0.318 1.00 60.38 88 ALA A O 1
ATOM 647 N N . GLY A 1 89 ? 9.701 9.370 -1.017 1.00 66.56 89 GLY A N 1
ATOM 648 C CA . GLY A 1 89 ? 9.124 8.032 -0.877 1.00 66.56 89 GLY A CA 1
ATOM 649 C C . GLY A 1 89 ? 8.274 7.612 -2.074 1.00 66.56 89 GLY A C 1
ATOM 650 O O . GLY A 1 89 ? 8.498 8.061 -3.196 1.00 66.56 89 GLY A O 1
ATOM 651 N N . VAL A 1 90 ? 7.328 6.699 -1.844 1.00 71.75 90 VAL A N 1
ATOM 652 C CA . VAL A 1 90 ? 6.417 6.202 -2.891 1.00 71.75 90 VAL A CA 1
ATOM 653 C C . VAL A 1 90 ? 5.226 7.147 -3.023 1.00 71.75 90 VAL A C 1
ATOM 655 O O . VAL A 1 90 ? 4.500 7.359 -2.048 1.00 71.75 90 VAL A O 1
ATOM 658 N N . LYS A 1 91 ? 4.988 7.654 -4.231 1.00 71.75 91 LYS A N 1
ATOM 659 C CA . LYS A 1 91 ? 3.754 8.337 -4.618 1.00 71.75 91 LYS A CA 1
ATOM 660 C C . LYS A 1 91 ? 2.919 7.423 -5.507 1.00 71.75 91 LYS A C 1
ATOM 662 O O . LYS A 1 91 ? 3.440 6.655 -6.309 1.00 71.75 91 LYS A O 1
ATOM 667 N N . ILE A 1 92 ? 1.605 7.496 -5.335 1.00 69.56 92 ILE A N 1
ATOM 668 C CA . ILE A 1 92 ? 0.630 6.756 -6.136 1.00 69.56 92 ILE A CA 1
ATOM 669 C C . ILE A 1 92 ? -0.298 7.802 -6.750 1.00 69.56 92 ILE A C 1
ATOM 671 O O . ILE A 1 92 ? -0.747 8.693 -6.031 1.00 69.56 92 ILE A O 1
ATOM 675 N N . GLY A 1 93 ? -0.578 7.746 -8.048 1.00 64.75 93 GLY A N 1
ATOM 676 C CA . GLY A 1 93 ? -1.240 8.798 -8.824 1.00 64.75 93 GLY A CA 1
ATOM 677 C C . GLY A 1 93 ? -2.479 8.289 -9.560 1.00 64.75 93 GLY A C 1
ATOM 678 O O . GLY A 1 93 ? -2.432 7.301 -10.273 1.00 64.75 93 GLY A O 1
ATOM 679 N N . GLY A 1 94 ? -3.621 8.960 -9.422 1.00 66.00 94 GLY A N 1
ATOM 680 C CA . GLY A 1 94 ? -4.873 8.518 -10.060 1.00 66.00 94 GLY A CA 1
ATOM 681 C C . GLY A 1 94 ? -5.670 7.483 -9.253 1.00 66.00 94 GLY A C 1
ATOM 682 O O . GLY A 1 94 ? -6.796 7.165 -9.628 1.00 66.00 94 GLY A O 1
ATOM 683 N N . GLY A 1 95 ? -5.146 7.027 -8.109 1.00 71.44 95 GLY A N 1
ATOM 684 C CA . GLY A 1 95 ? -5.894 6.314 -7.071 1.00 71.44 95 GLY A CA 1
ATOM 685 C C . GLY A 1 95 ? -5.471 4.866 -6.803 1.00 71.44 95 GLY A C 1
ATOM 686 O O . GLY A 1 95 ? -4.812 4.214 -7.610 1.00 71.44 95 GLY A O 1
ATOM 687 N N . ILE A 1 96 ? -5.891 4.356 -5.641 1.00 81.25 96 ILE A N 1
ATOM 688 C CA . ILE A 1 96 ? -5.680 2.979 -5.173 1.00 81.25 96 ILE A CA 1
ATOM 689 C C . ILE A 1 96 ? -7.041 2.343 -4.916 1.00 81.25 96 ILE A C 1
ATOM 691 O O . ILE A 1 96 ? -7.776 2.784 -4.033 1.00 81.25 96 ILE A O 1
ATOM 695 N N . LYS A 1 97 ? -7.381 1.278 -5.638 1.00 86.06 97 LYS A N 1
ATOM 696 C CA . LYS A 1 97 ? -8.508 0.411 -5.290 1.00 86.06 97 LYS A CA 1
ATOM 697 C C . LYS A 1 97 ? -7.995 -0.732 -4.422 1.00 86.06 97 LYS A C 1
ATOM 699 O O . LYS A 1 97 ? -7.379 -1.662 -4.942 1.00 86.06 97 LYS A O 1
ATOM 704 N N . ILE A 1 98 ? -8.265 -0.656 -3.120 1.00 83.06 98 ILE A N 1
ATOM 705 C CA . ILE A 1 98 ? -7.964 -1.737 -2.175 1.00 83.06 98 ILE A CA 1
ATOM 706 C C . ILE A 1 98 ? -8.972 -2.879 -2.409 1.00 83.06 98 ILE A C 1
ATOM 708 O O . ILE A 1 98 ? -10.173 -2.600 -2.542 1.00 83.06 98 ILE A O 1
ATOM 712 N 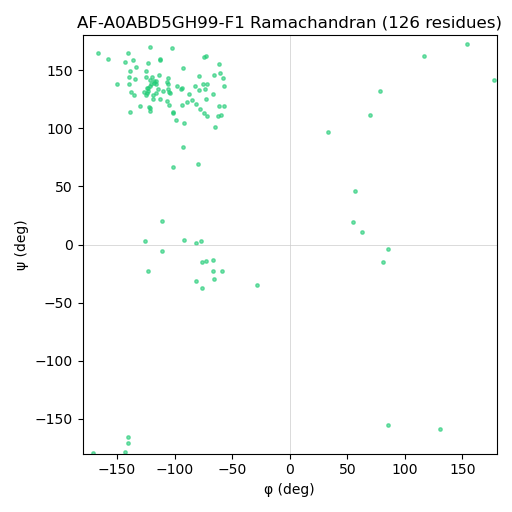N . PRO A 1 99 ? -8.533 -4.150 -2.485 1.00 85.19 99 PRO A N 1
ATOM 713 C CA . PRO A 1 99 ? -9.450 -5.279 -2.597 1.00 85.19 99 PRO A CA 1
ATOM 714 C C . PRO A 1 99 ? -10.426 -5.299 -1.424 1.00 85.19 99 PRO A C 1
ATOM 716 O O . PRO A 1 99 ? -10.032 -5.090 -0.280 1.00 85.19 99 PRO A O 1
ATOM 719 N N . ASN A 1 100 ? -11.707 -5.545 -1.704 1.00 85.19 100 ASN A N 1
ATOM 720 C CA . ASN A 1 100 ? -12.765 -5.582 -0.688 1.00 85.19 100 ASN A CA 1
ATOM 721 C C . ASN A 1 100 ? -12.881 -4.319 0.191 1.00 85.19 100 ASN A C 1
ATOM 723 O O . ASN A 1 100 ? -13.485 -4.405 1.261 1.00 85.19 100 ASN A O 1
ATOM 727 N N . GLY A 1 101 ? -12.335 -3.185 -0.268 1.00 84.31 101 GLY A N 1
ATOM 728 C CA . GLY A 1 101 ? -12.397 -1.892 0.408 1.00 84.31 101 GLY A CA 1
ATOM 729 C C . GLY A 1 101 ? -12.612 -0.718 -0.558 1.00 84.31 101 GLY A C 1
ATOM 730 O O . GLY A 1 101 ? -13.008 -0.915 -1.722 1.00 84.31 101 GLY A O 1
ATOM 731 N N . PRO A 1 102 ? -12.395 0.531 -0.111 1.00 79.38 102 PRO A N 1
ATOM 732 C CA . PRO A 1 102 ? -12.703 1.715 -0.902 1.00 79.38 102 PRO A CA 1
ATOM 733 C C . PRO A 1 102 ? -11.700 1.959 -2.037 1.00 79.38 102 PRO A C 1
ATOM 735 O O . PRO A 1 102 ? -10.577 1.451 -2.058 1.00 79.38 102 PRO A O 1
ATOM 738 N N . LEU A 1 103 ? -12.129 2.772 -3.006 1.00 81.88 103 LEU A N 1
ATOM 739 C CA . LEU A 1 103 ? -11.209 3.471 -3.900 1.00 81.88 103 LEU A CA 1
ATOM 740 C C . LEU A 1 103 ? -10.702 4.708 -3.157 1.00 81.88 103 LEU A C 1
ATOM 742 O O . LEU A 1 103 ? -11.498 5.562 -2.775 1.00 81.88 103 LEU A O 1
ATOM 746 N N . ILE A 1 104 ? -9.392 4.806 -2.973 1.00 77.19 104 ILE A N 1
ATOM 747 C CA . ILE A 1 104 ? -8.739 5.968 -2.380 1.00 77.19 104 ILE A CA 1
ATOM 748 C C . ILE A 1 104 ? -8.209 6.818 -3.534 1.00 77.19 104 ILE A C 1
ATOM 750 O O . ILE A 1 104 ? -7.242 6.407 -4.183 1.00 77.19 104 ILE A O 1
ATOM 754 N N . PRO A 1 105 ? -8.827 7.971 -3.840 1.00 66.81 105 PRO A N 1
ATOM 755 C CA . PRO A 1 105 ? -8.277 8.879 -4.829 1.00 66.81 105 PRO A CA 1
ATOM 756 C C . PRO A 1 105 ? -6.971 9.450 -4.282 1.00 66.81 105 PRO A C 1
ATOM 758 O O . PRO A 1 105 ? -6.912 9.941 -3.155 1.00 66.81 105 PRO A O 1
ATOM 761 N N . THR A 1 106 ? -5.918 9.383 -5.082 1.00 63.53 106 THR A N 1
ATOM 762 C CA . THR A 1 106 ? -4.656 10.040 -4.769 1.00 63.53 106 THR A CA 1
ATOM 763 C C . THR A 1 106 ? -4.522 11.268 -5.654 1.00 63.53 106 THR A C 1
ATOM 765 O O . THR A 1 106 ? -4.894 11.245 -6.831 1.00 63.53 106 THR A O 1
ATOM 768 N N . THR A 1 107 ? -4.046 12.374 -5.087 1.00 52.75 107 THR A N 1
ATOM 769 C CA . THR A 1 107 ? -3.817 13.602 -5.845 1.00 52.75 107 THR A CA 1
ATOM 770 C C . THR A 1 107 ? -2.781 13.320 -6.925 1.00 52.75 107 THR A C 1
ATOM 772 O O . THR A 1 107 ? -1.649 12.942 -6.629 1.00 52.75 107 THR A O 1
ATOM 775 N N . VAL A 1 108 ? -3.178 13.491 -8.186 1.00 43.28 108 VAL A N 1
ATOM 776 C CA . VAL A 1 108 ? -2.253 13.495 -9.319 1.00 43.28 108 VAL A CA 1
ATOM 777 C C . VAL A 1 108 ? -1.347 14.709 -9.133 1.00 43.28 108 VAL A C 1
ATOM 779 O O . VAL A 1 108 ? -1.760 15.839 -9.376 1.00 43.28 108 VAL A O 1
ATOM 782 N N . SER A 1 109 ? -0.132 14.490 -8.639 1.00 39.22 109 SER A N 1
ATOM 783 C CA . SER A 1 109 ? 0.924 15.495 -8.717 1.00 39.22 109 SER A CA 1
ATOM 784 C C . SER A 1 109 ? 1.403 15.502 -10.161 1.00 39.22 109 SER A C 1
ATOM 786 O O . SER A 1 109 ? 1.948 14.507 -10.624 1.00 39.22 109 SER A O 1
ATOM 788 N N . THR A 1 110 ? 1.168 16.593 -10.889 1.00 35.97 110 THR A N 1
ATOM 789 C CA . THR A 1 110 ? 1.742 16.809 -12.229 1.00 35.97 110 THR A CA 1
ATOM 790 C C . THR A 1 110 ? 3.261 16.972 -12.193 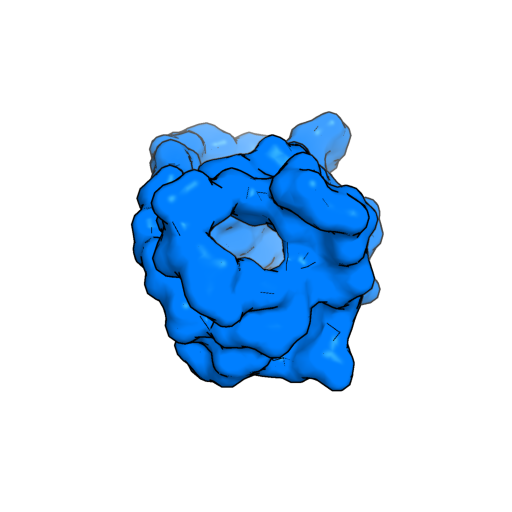1.00 35.97 110 THR A C 1
ATOM 792 O O . THR A 1 110 ? 3.905 16.844 -13.228 1.00 35.97 110 THR A O 1
ATOM 795 N N . ASP A 1 111 ? 3.832 17.179 -11.006 1.00 36.09 111 ASP A N 1
ATOM 796 C CA . ASP A 1 111 ? 5.268 17.133 -10.770 1.00 36.09 111 ASP A CA 1
ATOM 797 C C . ASP A 1 111 ? 5.655 15.722 -10.324 1.00 36.09 111 ASP A C 1
ATOM 799 O O . ASP A 1 111 ? 5.738 15.428 -9.129 1.00 36.09 111 ASP A O 1
ATOM 803 N N . TYR A 1 112 ? 5.865 14.835 -11.295 1.00 42.19 112 TYR A N 1
ATOM 804 C CA . TYR A 1 112 ? 6.665 13.626 -11.109 1.00 42.19 112 TYR A CA 1
ATOM 805 C C . TYR A 1 112 ? 8.142 14.040 -11.200 1.00 42.19 112 TYR A C 1
ATOM 807 O O . TYR A 1 112 ? 8.829 13.791 -12.182 1.00 42.19 112 TYR A O 1
ATOM 815 N N . GLY A 1 113 ? 8.622 14.780 -10.194 1.00 30.75 113 GLY A N 1
ATOM 816 C CA . GLY A 1 113 ? 10.013 15.256 -10.122 1.00 30.75 113 GLY A CA 1
ATOM 817 C C . GLY A 1 113 ? 11.013 14.176 -9.687 1.00 30.75 113 GLY A C 1
ATOM 818 O O . GLY A 1 113 ? 12.193 14.465 -9.491 1.00 30.75 113 GLY A O 1
ATOM 819 N N . GLY A 1 114 ? 10.542 12.944 -9.485 1.00 40.19 114 GLY A N 1
ATOM 820 C CA . GLY A 1 114 ? 11.356 11.779 -9.163 1.00 40.19 114 GLY A CA 1
ATOM 821 C C . GLY A 1 114 ? 11.571 10.866 -10.357 1.00 40.19 114 GLY A C 1
ATOM 822 O O . GLY A 1 114 ? 10.933 10.983 -11.394 1.00 40.19 114 GLY A O 1
ATOM 823 N N . VAL A 1 115 ? 12.489 9.924 -10.185 1.00 39.94 115 VAL A N 1
ATOM 824 C CA . VAL A 1 115 ? 12.745 8.858 -11.151 1.00 39.94 115 VAL A CA 1
ATOM 825 C C . VAL A 1 115 ? 11.470 8.020 -11.285 1.00 39.94 115 VAL A C 1
ATOM 827 O O . VAL A 1 115 ? 11.082 7.331 -10.343 1.00 39.94 115 VAL A O 1
ATOM 830 N N . ASP A 1 116 ? 10.804 8.096 -12.438 1.00 44.28 116 ASP A N 1
ATOM 831 C CA . ASP A 1 116 ? 9.547 7.387 -12.679 1.00 44.28 116 ASP A CA 1
ATOM 832 C C . ASP A 1 116 ? 9.721 5.874 -12.529 1.00 44.28 116 ASP A C 1
ATOM 834 O O . ASP A 1 116 ? 10.363 5.181 -13.328 1.00 44.28 116 ASP A O 1
ATOM 838 N N . ILE A 1 117 ? 9.095 5.351 -11.480 1.00 48.16 117 ILE A N 1
ATOM 839 C CA . ILE A 1 117 ? 9.035 3.926 -11.177 1.00 48.16 117 ILE A CA 1
ATOM 840 C C . ILE A 1 117 ? 7.670 3.420 -11.623 1.00 48.16 117 ILE A C 1
ATOM 842 O O . ILE A 1 117 ? 6.870 2.899 -10.865 1.00 48.16 117 ILE A O 1
ATOM 846 N N . SER A 1 118 ? 7.499 3.465 -12.941 1.00 48.19 118 SER A N 1
ATOM 847 C CA . SER A 1 118 ? 6.708 2.476 -13.660 1.00 48.19 118 SER A CA 1
ATOM 848 C C . SER A 1 118 ? 5.184 2.604 -13.615 1.00 48.19 118 SER A C 1
ATOM 850 O O . SER A 1 118 ? 4.533 2.623 -12.577 1.00 48.19 118 SER A O 1
ATOM 852 N N . VAL A 1 119 ? 4.635 2.498 -14.830 1.00 52.66 119 VAL A N 1
ATOM 853 C CA . VAL A 1 119 ? 3.304 1.978 -15.158 1.00 52.66 119 VAL A CA 1
ATOM 854 C C . VAL A 1 119 ? 2.114 2.845 -14.722 1.00 52.66 119 VAL A C 1
ATOM 856 O O . VAL A 1 119 ? 1.744 2.929 -13.554 1.00 52.66 119 VAL A O 1
ATOM 859 N N . SER A 1 120 ? 1.418 3.411 -15.710 1.00 58.69 120 SER A N 1
ATOM 860 C CA . SER A 1 120 ? 0.238 4.266 -15.520 1.00 58.69 120 SER A CA 1
ATOM 861 C C . SER A 1 120 ? -0.962 3.519 -14.917 1.00 58.69 120 SER A C 1
ATOM 863 O O . SER A 1 120 ? -1.764 4.123 -14.209 1.00 58.69 120 SER A O 1
ATOM 865 N N . HIS A 1 121 ? -1.076 2.214 -15.188 1.00 66.94 121 HIS A N 1
ATOM 866 C CA . HIS A 1 121 ? -2.201 1.365 -14.792 1.00 66.94 121 HIS A CA 1
ATOM 867 C C . HIS A 1 121 ? -1.701 -0.001 -14.312 1.00 66.94 121 HIS A C 1
ATOM 869 O O . HIS A 1 121 ? -1.182 -0.785 -15.110 1.00 66.94 121 HIS A O 1
ATOM 875 N N . ASN A 1 122 ? -1.887 -0.305 -13.025 1.00 74.38 122 ASN A N 1
ATOM 876 C CA . ASN A 1 122 ? -1.431 -1.558 -12.427 1.00 74.38 122 ASN A CA 1
ATOM 877 C C . ASN A 1 122 ? -2.599 -2.368 -11.882 1.00 74.38 122 ASN A C 1
ATOM 879 O O . ASN A 1 122 ? -3.366 -1.880 -11.049 1.00 74.38 122 ASN A O 1
ATOM 883 N N . VAL A 1 123 ? -2.675 -3.637 -12.275 1.00 81.50 123 VAL A N 1
ATOM 884 C CA . VAL A 1 123 ? -3.469 -4.631 -11.554 1.00 81.50 123 VAL A CA 1
ATOM 885 C C . VAL A 1 123 ? -2.631 -5.132 -10.387 1.00 81.50 123 VAL A C 1
ATOM 887 O O . VAL A 1 123 ? -1.433 -5.390 -10.521 1.00 81.50 123 VAL A O 1
ATOM 890 N N . THR A 1 124 ? -3.263 -5.254 -9.226 1.00 85.50 124 THR A N 1
ATOM 891 C CA . THR A 1 124 ? -2.584 -5.646 -7.991 1.00 85.50 124 THR A CA 1
ATOM 892 C C . THR A 1 124 ? -3.269 -6.858 -7.381 1.00 85.50 124 THR A C 1
ATOM 894 O O . THR A 1 124 ? -4.491 -6.979 -7.455 1.00 85.50 124 THR A O 1
ATOM 897 N N . ARG A 1 125 ? -2.494 -7.756 -6.773 1.00 89.94 125 ARG A N 1
ATOM 898 C CA . ARG A 1 125 ? -3.000 -8.858 -5.951 1.00 89.94 125 ARG A CA 1
ATOM 899 C C . ARG A 1 125 ? -2.402 -8.747 -4.557 1.00 89.94 125 ARG A C 1
ATOM 901 O O . ARG A 1 125 ? -1.187 -8.845 -4.418 1.00 89.94 125 ARG A O 1
ATOM 908 N N . TRP A 1 126 ? -3.258 -8.570 -3.560 1.00 91.25 126 TRP A N 1
ATOM 909 C CA . TRP A 1 126 ? -2.899 -8.513 -2.148 1.00 91.25 126 TRP A CA 1
ATOM 910 C C . TRP A 1 126 ? -3.056 -9.914 -1.562 1.00 91.25 126 TRP A C 1
ATOM 912 O O . TRP A 1 126 ? -4.147 -10.486 -1.621 1.00 91.25 126 TRP A O 1
ATOM 922 N N . ALA A 1 127 ? -1.966 -10.468 -1.045 1.00 91.12 127 ALA A N 1
ATOM 923 C CA . ALA A 1 127 ? -1.922 -11.771 -0.389 1.00 91.12 127 ALA A CA 1
ATOM 924 C C . ALA A 1 127 ? -1.361 -11.603 1.026 1.00 91.12 127 ALA A C 1
ATOM 926 O O . ALA A 1 127 ? -0.378 -10.875 1.188 1.00 91.12 127 ALA A O 1
ATOM 927 N N . LEU A 1 128 ? -1.997 -12.225 2.019 1.00 88.81 128 LEU A N 1
ATOM 928 C CA . LEU A 1 128 ? -1.559 -12.214 3.416 1.00 88.81 128 LEU A CA 1
ATOM 929 C C . LEU A 1 128 ? -0.375 -13.168 3.655 1.00 88.81 128 LEU A C 1
ATOM 931 O O . LEU A 1 128 ? -0.301 -14.219 2.975 1.00 88.81 128 LEU A O 1
#

pLDDT: mean 75.54, std 16.18, range [30.75, 96.19]

Secondary structure (DSSP, 8-state):
-EEEEEEEEEEEEEEETTEEEEEEEEEEEETTT--EEEEEEEEEEES----B-S-BBPPEEEEE-TT--TTTT-EEEEEE-EEEETTTEEEE-S-EE-TTS-EE-----S---S---S-SEEEEEEE-

Sequence (128 aa):
MKVFEVTITVGGAVGHIIIGGGIFNAKVRDTSNNRTSLYTIYMAGIGVGLPAFRATSSTFRFTDDDSKSSDSFEGYGYMGGVSVEAGAGVKIGGGIKIPNGPLIPTTVSTDYGGVDISVSHNVTRWAL

Nearest PDB structures (foldseek):
  5cf1-assembly3_D  TM=7.318E-01  e=8.286E+00  Rhodococcus erythropolis
  7vwd-assembly2_C  TM=7.043E-01  e=7.487E+00  Rhodococcus erythropolis
  3dm8-assembly1_A-2  TM=6.120E-01  e=5.811E+00  Rhodopseudomonas palustris
  5yqt-assembly2_B  TM=6.237E-01  e=5.251E+00  Rhodococcus erythropolis
  4hvn-assembly1_B  TM=6.364E-01  e=7.487E+00  Catenulispora acidiphila DSM 44928

Radius of gyration: 13.96 Å; Cα contacts (8 Å, |Δi|>4): 383; chains: 1; bounding box: 32×29×40 Å